Protein AF-A2QQ78-F1 (afdb_monomer_lite)

InterPro domains:
  IPR051383 Cytochrome c oxidase assembly protein COX19 [PTHR21107] (1-69)

Sequence (90 aa):
MGFGAPGGGAVPVKPTPPERGSFPLDHDGECKHLITDYLKCLKSRRGVNDDECRKLAKSYLSCRMDQYVLGLYMLLKESWLILCDLPLAI

Secondary structure (DSSP, 8-state):
--------------PPTTTT------SS-TTHHHHHHHHHHHHHTTT---HHHHHHHHHHHHHHHHHHHHHHHHHHHHHHHHHHHS----

Organism: Aspergillus niger (strain ATCC MYA-4892 / CBS 513.88 / FGSC A1513) (NCBI:txid425011)

Foldseek 3Di:
DDPDDDDDDPPPDPDDPPPVHCLPPPPVCPLVVLVVVLVVVCVVVVNDCPPVSVVSVVSSVVVSVVVVVVVVVVVVVVVVVVVVPPPPPD

pLDDT: mean 72.48, std 16.72, range [38.31, 95.94]

Structure (mmCIF, N/CA/C/O backbone):
data_AF-A2QQ78-F1
#
_entry.id   AF-A2QQ78-F1
#
loop_
_atom_site.group_PDB
_atom_site.id
_atom_site.type_symbol
_atom_site.label_atom_id
_atom_site.label_alt_id
_atom_site.label_comp_id
_atom_site.label_asym_id
_atom_site.label_entity_id
_atom_site.label_seq_id
_atom_site.pdbx_PDB_ins_code
_atom_site.Cartn_x
_atom_site.Cartn_y
_atom_site.Cartn_z
_atom_site.occupancy
_atom_site.B_iso_or_equiv
_atom_site.auth_seq_id
_atom_site.auth_comp_id
_atom_site.auth_asym_id
_atom_site.auth_atom_id
_atom_site.pdbx_PDB_model_num
ATOM 1 N N . MET A 1 1 ? 18.448 -30.827 11.726 1.00 38.31 1 MET A N 1
ATOM 2 C CA . MET A 1 1 ? 18.365 -30.843 10.250 1.00 38.31 1 MET A CA 1
ATOM 3 C C . MET A 1 1 ? 18.595 -29.427 9.750 1.00 38.31 1 MET A C 1
ATOM 5 O O . MET A 1 1 ? 17.864 -28.536 10.159 1.00 38.31 1 MET A O 1
ATOM 9 N N . GLY A 1 2 ? 19.659 -29.206 8.975 1.00 48.78 2 GLY A N 1
ATOM 10 C CA . GLY A 1 2 ? 20.007 -27.898 8.417 1.00 48.78 2 GLY A CA 1
ATOM 11 C C . GLY A 1 2 ? 19.191 -27.615 7.160 1.00 48.78 2 GLY A C 1
ATOM 12 O O . GLY A 1 2 ? 19.211 -28.404 6.219 1.00 48.78 2 GLY A O 1
ATOM 13 N N . PHE A 1 3 ? 18.454 -26.507 7.160 1.00 52.00 3 PHE A N 1
ATOM 14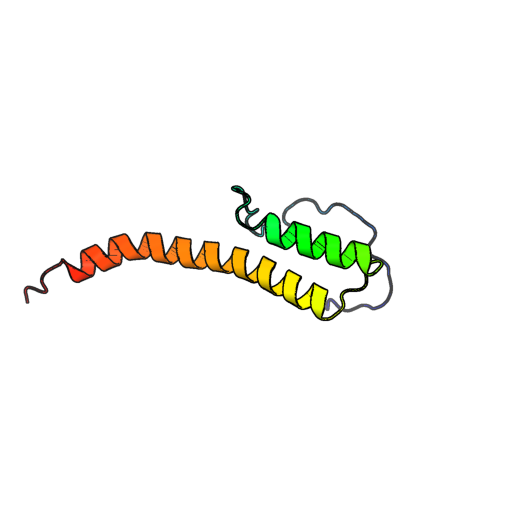 C CA . PHE A 1 3 ? 17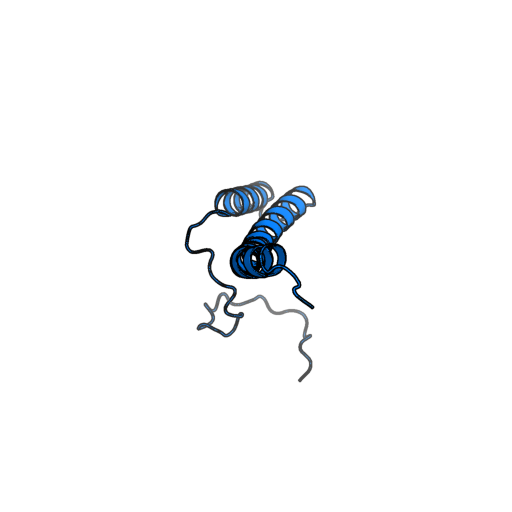.644 -26.075 6.026 1.00 52.00 3 PHE A CA 1
ATOM 15 C C . PHE A 1 3 ? 18.485 -25.180 5.122 1.00 52.00 3 PHE A C 1
ATOM 17 O O . PHE A 1 3 ? 18.578 -23.972 5.312 1.00 52.00 3 PHE A O 1
ATOM 24 N N . GLY A 1 4 ? 19.134 -25.816 4.155 1.00 56.25 4 GLY A N 1
ATOM 25 C CA . GLY A 1 4 ? 19.916 -25.154 3.124 1.00 56.25 4 GLY A CA 1
ATOM 26 C C . GLY A 1 4 ? 20.458 -26.187 2.152 1.00 56.25 4 GLY A C 1
ATOM 27 O O . GLY A 1 4 ? 21.609 -26.590 2.269 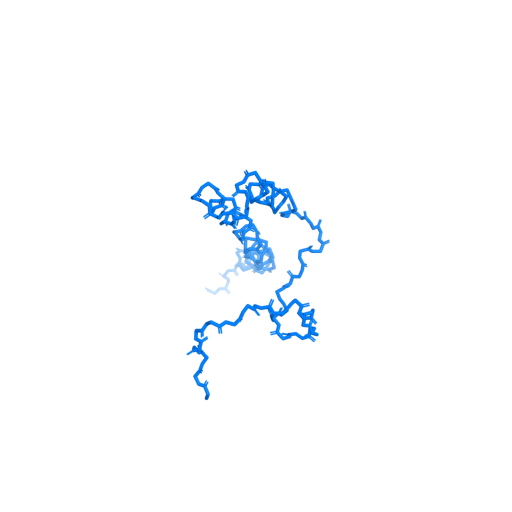1.00 56.25 4 GLY A O 1
ATOM 28 N N . ALA A 1 5 ? 19.622 -26.637 1.216 1.00 54.19 5 ALA A N 1
ATOM 29 C CA . ALA A 1 5 ? 20.066 -27.382 0.042 1.00 54.19 5 ALA A CA 1
ATOM 30 C C . ALA A 1 5 ? 19.660 -26.601 -1.225 1.00 54.19 5 ALA A C 1
ATOM 32 O O . ALA A 1 5 ? 18.504 -26.177 -1.325 1.00 54.19 5 ALA A O 1
ATOM 33 N N . PRO A 1 6 ? 20.599 -26.354 -2.156 1.00 57.19 6 PRO A N 1
ATOM 34 C CA . PRO A 1 6 ? 20.396 -25.522 -3.334 1.00 57.19 6 PRO A CA 1
ATOM 35 C C . PR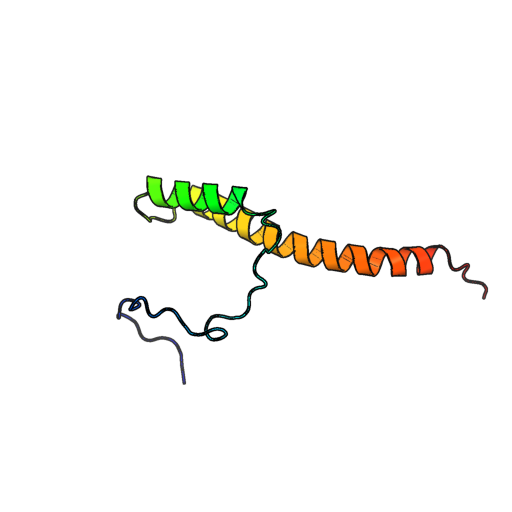O A 1 6 ? 19.773 -26.331 -4.481 1.00 57.19 6 PRO A C 1
ATOM 37 O O . PRO A 1 6 ? 20.130 -27.483 -4.696 1.00 57.19 6 PRO A O 1
ATOM 40 N N . GLY A 1 7 ? 18.892 -25.700 -5.262 1.00 57.38 7 GLY A N 1
ATOM 41 C CA . GLY A 1 7 ? 18.448 -26.227 -6.557 1.00 57.38 7 GLY A CA 1
ATOM 42 C C . GLY A 1 7 ? 17.315 -27.253 -6.485 1.00 57.38 7 GLY A C 1
ATOM 43 O O . GLY A 1 7 ? 17.535 -28.456 -6.452 1.00 57.38 7 GLY A O 1
ATOM 44 N N . GLY A 1 8 ? 16.079 -26.769 -6.552 1.00 53.50 8 GLY A N 1
ATOM 45 C CA . GLY A 1 8 ? 14.899 -27.613 -6.719 1.00 53.50 8 GLY A CA 1
ATOM 46 C C . GLY A 1 8 ? 13.655 -26.754 -6.616 1.00 53.50 8 GLY A C 1
ATOM 47 O O . GLY A 1 8 ? 13.216 -26.447 -5.514 1.00 53.50 8 GLY A O 1
ATOM 48 N N . GLY A 1 9 ? 13.164 -26.280 -7.763 1.00 54.97 9 GLY A N 1
ATOM 49 C CA . GLY A 1 9 ? 12.040 -25.351 -7.858 1.00 54.97 9 GLY A CA 1
ATOM 50 C C . GLY A 1 9 ? 10.890 -25.740 -6.934 1.00 54.97 9 GLY A C 1
ATOM 51 O O . GLY A 1 9 ? 10.498 -26.905 -6.879 1.00 54.97 9 GLY A O 1
ATOM 52 N N . ALA A 1 10 ? 10.367 -24.755 -6.203 1.00 57.78 10 ALA A N 1
ATOM 53 C CA . ALA A 1 10 ? 9.201 -24.934 -5.359 1.00 57.78 10 ALA A CA 1
ATOM 54 C C . ALA A 1 10 ? 8.045 -25.454 -6.222 1.00 57.78 10 ALA A C 1
ATOM 56 O O . ALA A 1 10 ? 7.413 -24.696 -6.959 1.00 57.78 10 ALA A O 1
ATOM 57 N N . VAL A 1 11 ? 7.776 -26.757 -6.140 1.00 59.16 11 VAL A N 1
ATOM 58 C CA . VAL A 1 11 ? 6.495 -27.313 -6.566 1.00 59.16 11 VAL A CA 1
ATOM 59 C C . VAL A 1 11 ? 5.420 -26.479 -5.865 1.00 59.16 11 VAL A C 1
ATOM 61 O O . VAL A 1 11 ? 5.519 -26.297 -4.647 1.00 59.16 11 VAL A O 1
ATOM 64 N N . PRO A 1 12 ? 4.430 -25.919 -6.585 1.00 56.81 12 PRO A N 1
ATOM 65 C CA . PRO A 1 12 ? 3.364 -25.121 -5.991 1.00 56.81 12 PRO A CA 1
ATOM 66 C C . PRO A 1 12 ? 2.392 -26.039 -5.239 1.00 56.81 12 PRO A C 1
ATOM 68 O O . PRO A 1 12 ? 1.221 -26.170 -5.580 1.00 56.81 12 PRO A O 1
ATOM 71 N N . VAL A 1 13 ? 2.888 -26.697 -4.197 1.00 63.75 13 VAL A N 1
ATOM 72 C CA . VAL A 1 13 ? 2.074 -27.335 -3.177 1.00 63.75 13 VAL A CA 1
ATOM 73 C C . VAL A 1 13 ? 1.463 -26.191 -2.387 1.00 63.75 13 VAL A C 1
ATOM 75 O O . VAL A 1 13 ? 2.180 -25.355 -1.829 1.00 63.75 13 VAL A O 1
ATOM 78 N N . LYS A 1 14 ? 0.132 -26.103 -2.385 1.00 59.53 14 LYS A N 1
ATOM 79 C CA . LYS A 1 14 ? -0.577 -25.252 -1.429 1.00 59.53 14 LYS A CA 1
ATOM 80 C C . LYS A 1 14 ? -0.310 -25.871 -0.055 1.00 59.53 14 LYS A C 1
ATOM 82 O O . LYS A 1 14 ? -0.829 -26.958 0.188 1.00 59.53 14 LYS A O 1
ATOM 87 N N . PRO A 1 15 ? 0.526 -25.263 0.804 1.00 60.16 15 PRO A N 1
ATOM 88 C CA . PRO A 1 15 ? 0.749 -25.818 2.127 1.00 60.16 15 PRO A CA 1
ATOM 89 C C . PRO A 1 15 ? -0.582 -25.821 2.873 1.00 60.16 15 PRO A C 1
ATOM 91 O O . PRO A 1 15 ? -1.346 -24.853 2.795 1.00 60.16 15 PRO A O 1
ATOM 94 N N . THR A 1 16 ? -0.859 -26.895 3.600 1.00 58.88 16 THR A N 1
ATOM 95 C CA . THR A 1 16 ? -1.906 -26.878 4.616 1.00 58.88 16 THR A CA 1
ATOM 96 C C . THR A 1 16 ? -1.504 -25.857 5.688 1.00 58.88 16 THR A C 1
ATOM 98 O O . THR A 1 16 ? -0.365 -25.892 6.163 1.00 58.88 16 THR A O 1
ATOM 101 N N . PRO A 1 17 ? -2.371 -24.901 6.067 1.00 58.94 17 PRO A N 1
ATOM 102 C CA . PRO A 1 17 ? -2.108 -24.069 7.240 1.00 58.94 17 PRO A CA 1
ATOM 103 C C . PRO A 1 17 ? -1.809 -24.972 8.457 1.00 58.94 17 PRO A C 1
ATOM 105 O O . PRO A 1 17 ? -2.498 -25.984 8.594 1.00 58.94 17 PRO A O 1
ATOM 108 N N . PRO A 1 18 ? -0.821 -24.672 9.330 1.00 59.03 18 PRO A N 1
ATOM 109 C CA . PRO A 1 18 ? -0.022 -23.451 9.467 1.00 59.03 18 PRO A CA 1
ATOM 110 C C . PRO A 1 18 ? 1.432 -23.597 8.970 1.00 59.03 18 PRO A C 1
ATOM 112 O O . PRO A 1 18 ? 2.314 -22.896 9.462 1.00 59.03 18 PRO A O 1
ATOM 115 N N . GLU A 1 19 ? 1.724 -24.473 8.004 1.00 59.22 19 GLU A N 1
ATOM 116 C CA . GLU A 1 19 ? 3.115 -24.791 7.617 1.00 59.22 19 GLU A CA 1
ATOM 117 C C . GLU A 1 19 ? 3.925 -23.600 7.057 1.00 59.22 19 GLU A C 1
ATOM 119 O O . GLU A 1 19 ? 5.143 -23.676 6.927 1.00 59.22 19 GLU A O 1
ATOM 124 N N . ARG A 1 20 ? 3.272 -22.466 6.757 1.00 59.34 20 ARG A N 1
ATOM 125 C CA . ARG A 1 20 ? 3.912 -21.206 6.331 1.00 59.34 20 ARG A CA 1
ATOM 126 C C . ARG A 1 20 ? 3.769 -20.062 7.356 1.00 59.34 20 ARG A C 1
ATOM 128 O O . ARG A 1 20 ? 4.044 -18.911 7.030 1.00 59.34 20 ARG A O 1
ATOM 135 N N . GLY A 1 21 ? 3.352 -20.381 8.583 1.00 55.81 21 GLY A N 1
ATOM 136 C CA . GLY A 1 21 ? 3.035 -19.420 9.639 1.00 55.81 21 GLY A CA 1
ATOM 137 C C . GLY A 1 21 ? 1.645 -18.802 9.466 1.00 55.81 21 GLY A C 1
ATOM 138 O O . GLY A 1 21 ? 1.218 -18.471 8.361 1.00 55.81 21 GLY A O 1
ATOM 139 N N . SER A 1 22 ? 0.919 -18.635 10.569 1.00 60.25 22 SER A N 1
ATOM 140 C CA . SER A 1 22 ? -0.395 -17.987 10.611 1.00 60.25 22 SER A CA 1
ATOM 141 C C . SER A 1 22 ? -0.249 -16.467 10.643 1.00 60.25 22 SER A C 1
ATOM 143 O O . SER A 1 22 ? -0.730 -15.832 11.582 1.00 60.25 22 SER A O 1
ATOM 145 N N . PHE A 1 23 ? 0.456 -15.871 9.670 1.00 55.03 23 PHE A N 1
ATOM 146 C CA . PHE A 1 23 ? 0.496 -14.410 9.583 1.00 55.03 23 PHE A CA 1
ATOM 147 C C . PHE A 1 23 ? -0.967 -13.938 9.570 1.00 55.03 23 PHE A C 1
ATOM 149 O O . PHE A 1 23 ? -1.682 -14.336 8.644 1.00 55.03 23 PHE A O 1
ATOM 156 N N . PRO A 1 24 ? -1.419 -13.147 10.566 1.00 64.50 24 PRO A N 1
ATOM 157 C CA . PRO A 1 24 ? -2.811 -12.729 10.668 1.00 64.50 24 PRO A CA 1
ATOM 158 C C . PRO A 1 24 ? -3.234 -12.119 9.333 1.00 64.50 24 PRO A C 1
ATOM 160 O O . PRO A 1 24 ? -2.637 -11.152 8.842 1.00 64.50 24 PRO A O 1
ATOM 163 N N . LEU A 1 25 ? -4.169 -12.791 8.656 1.00 60.78 25 LEU A N 1
ATOM 164 C CA . LEU A 1 25 ? -4.681 -12.290 7.392 1.00 60.78 25 LEU A CA 1
ATOM 165 C C . LEU A 1 25 ? -5.347 -10.954 7.696 1.00 60.78 25 LEU A C 1
ATOM 167 O O . LEU A 1 25 ? -6.187 -10.868 8.585 1.00 60.78 25 LEU A O 1
ATOM 171 N N . ASP A 1 26 ? -4.896 -9.928 6.983 1.00 63.59 26 ASP A N 1
ATOM 172 C CA . ASP A 1 26 ? -5.470 -8.590 7.006 1.00 63.59 26 ASP A CA 1
ATOM 173 C C . ASP A 1 26 ? -6.936 -8.734 6.568 1.00 63.59 26 ASP A C 1
ATOM 175 O O . ASP A 1 26 ? -7.211 -8.950 5.386 1.00 63.59 26 ASP A O 1
ATOM 179 N N . HIS A 1 27 ? -7.848 -8.808 7.540 1.00 65.44 27 HIS A N 1
ATOM 180 C CA . HIS A 1 27 ? -9.224 -9.256 7.310 1.00 65.44 27 HIS A CA 1
ATOM 181 C C . HIS A 1 27 ? -10.083 -8.116 6.755 1.00 65.44 27 HIS A C 1
ATOM 183 O O . HIS A 1 27 ? -10.919 -8.342 5.880 1.00 65.44 27 HIS A O 1
ATOM 189 N N . ASP A 1 28 ? -9.807 -6.894 7.213 1.00 68.19 28 ASP A N 1
ATOM 190 C CA . ASP A 1 28 ? -10.470 -5.658 6.793 1.00 68.19 28 ASP A CA 1
ATOM 191 C C . ASP A 1 28 ? -9.874 -5.072 5.500 1.00 68.19 28 ASP A C 1
ATOM 193 O O . ASP A 1 28 ? -10.504 -4.264 4.820 1.00 68.19 28 ASP A O 1
ATOM 197 N N . GLY A 1 29 ? -8.695 -5.542 5.080 1.00 82.31 29 GLY A N 1
ATOM 198 C CA . GLY A 1 29 ? -8.108 -5.197 3.787 1.00 82.31 29 GLY A CA 1
ATOM 199 C C . GLY A 1 29 ? -7.565 -3.769 3.702 1.00 82.31 29 GLY A C 1
ATOM 200 O O . GLY A 1 29 ? -7.401 -3.252 2.594 1.00 82.31 29 GLY A O 1
ATOM 201 N N . GLU A 1 30 ? -7.231 -3.150 4.830 1.00 82.31 30 GLU A N 1
ATOM 202 C CA . GLU A 1 30 ? -6.696 -1.785 4.922 1.00 82.31 30 GLU A CA 1
ATOM 203 C C . GLU A 1 30 ? -5.420 -1.628 4.070 1.00 82.31 30 GLU A C 1
ATOM 205 O O . GLU A 1 30 ? -5.241 -0.663 3.320 1.00 82.31 30 GLU A O 1
ATOM 210 N N . CYS A 1 31 ? -4.560 -2.652 4.071 1.00 88.75 31 CYS A N 1
ATOM 211 C CA . CYS A 1 31 ? -3.306 -2.659 3.315 1.00 88.75 31 CYS A CA 1
ATOM 212 C C . CYS A 1 31 ? -3.448 -3.183 1.865 1.00 88.75 31 CYS A C 1
ATOM 214 O O . CYS A 1 31 ? -2.443 -3.377 1.169 1.00 88.75 31 CYS A O 1
ATOM 216 N N . LYS A 1 32 ? -4.678 -3.418 1.369 1.00 89.19 32 LYS A N 1
ATOM 217 C CA . LYS A 1 32 ? -4.944 -4.033 0.048 1.00 89.19 32 LYS A CA 1
ATOM 218 C C . LYS A 1 32 ? -4.445 -3.193 -1.133 1.00 89.19 32 LYS A C 1
ATOM 220 O O . LYS A 1 32 ? -4.053 -3.737 -2.170 1.00 89.19 32 LYS A O 1
ATOM 225 N N . HIS A 1 33 ? -4.443 -1.872 -0.994 1.00 90.50 33 HIS A N 1
ATOM 226 C CA . HIS A 1 33 ? -3.975 -0.966 -2.041 1.00 90.50 33 HIS A CA 1
ATOM 227 C C . HIS A 1 33 ? -2.467 -1.152 -2.313 1.00 90.50 33 HIS A C 1
ATOM 229 O O . HIS A 1 33 ? -2.069 -1.344 -3.461 1.00 90.50 33 HIS A O 1
ATOM 235 N N . LEU A 1 34 ? -1.652 -1.268 -1.259 1.00 92.00 34 LEU A N 1
ATOM 236 C CA . LEU A 1 34 ? -0.195 -1.442 -1.356 1.00 92.00 34 LEU A CA 1
ATOM 237 C C . LEU A 1 34 ? 0.202 -2.782 -1.986 1.00 92.00 34 LEU A C 1
ATOM 239 O O . LEU A 1 34 ? 1.075 -2.828 -2.853 1.00 92.00 34 LEU A O 1
ATOM 243 N N . ILE A 1 35 ? -0.456 -3.881 -1.592 1.00 91.38 35 ILE A N 1
ATOM 244 C CA . ILE A 1 35 ? -0.199 -5.202 -2.193 1.00 91.38 35 ILE A CA 1
ATOM 245 C C . ILE A 1 35 ? -0.609 -5.234 -3.663 1.00 91.38 35 ILE A C 1
ATOM 247 O O . ILE A 1 35 ? 0.080 -5.840 -4.481 1.00 91.38 35 ILE A O 1
ATOM 251 N N . THR A 1 36 ? -1.689 -4.539 -4.026 1.00 93.12 36 THR A N 1
ATOM 252 C CA . THR A 1 36 ? -2.119 -4.435 -5.423 1.00 93.12 36 THR A CA 1
ATOM 253 C C . THR A 1 36 ? -1.066 -3.709 -6.258 1.00 93.12 36 THR A C 1
ATOM 255 O O . THR A 1 36 ? -0.727 -4.170 -7.347 1.00 93.12 36 THR A O 1
ATOM 258 N N . ASP A 1 37 ? -0.491 -2.625 -5.743 1.00 94.62 37 ASP A N 1
ATOM 259 C CA . ASP A 1 37 ? 0.539 -1.868 -6.455 1.00 94.62 37 ASP A CA 1
ATOM 260 C C . ASP A 1 37 ? 1.874 -2.615 -6.534 1.00 94.62 37 ASP A C 1
ATOM 262 O O . ASP A 1 37 ? 2.505 -2.635 -7.593 1.00 94.62 37 ASP A O 1
ATOM 266 N N . TYR A 1 38 ? 2.253 -3.344 -5.483 1.00 94.56 38 TYR A N 1
ATOM 267 C CA . TYR A 1 38 ? 3.390 -4.262 -5.535 1.00 94.56 38 TYR A CA 1
ATOM 268 C C . TYR A 1 38 ? 3.204 -5.358 -6.599 1.00 94.56 38 TYR A C 1
ATOM 270 O O . TYR A 1 38 ? 4.097 -5.595 -7.413 1.00 94.56 38 TYR A O 1
ATOM 278 N N . LEU A 1 39 ? 2.031 -5.999 -6.655 1.00 93.12 39 LEU A N 1
ATOM 279 C CA . LEU A 1 39 ? 1.746 -7.040 -7.648 1.00 93.12 39 LEU A CA 1
ATOM 280 C C . LEU A 1 39 ? 1.708 -6.482 -9.077 1.00 93.12 39 LEU A C 1
ATOM 282 O O . LEU A 1 39 ? 2.189 -7.138 -10.004 1.00 93.12 39 LEU A O 1
ATOM 286 N N . LYS A 1 40 ? 1.191 -5.262 -9.271 1.00 95.38 40 LYS A N 1
ATOM 287 C CA . LYS A 1 40 ? 1.284 -4.552 -10.557 1.00 95.38 40 LYS A CA 1
ATOM 288 C C . LYS A 1 40 ? 2.743 -4.286 -10.940 1.00 95.38 40 LYS A C 1
ATOM 290 O O . LYS A 1 40 ? 3.095 -4.497 -12.098 1.00 95.38 40 LYS A O 1
ATOM 295 N N . CYS A 1 41 ? 3.582 -3.879 -9.984 1.00 95.94 41 CYS A N 1
ATOM 296 C CA . CYS A 1 41 ? 5.014 -3.657 -10.196 1.00 95.94 41 CYS A CA 1
ATOM 297 C C . CYS A 1 41 ? 5.726 -4.945 -10.626 1.00 95.94 41 CYS A C 1
ATOM 299 O O . CYS A 1 41 ? 6.421 -4.966 -11.638 1.00 95.94 41 CYS A O 1
ATOM 301 N N . LEU A 1 42 ? 5.475 -6.062 -9.939 1.00 94.12 42 LEU A N 1
ATOM 302 C CA . LEU A 1 42 ? 6.023 -7.354 -10.351 1.00 94.12 42 LEU A CA 1
ATOM 303 C C . LEU A 1 42 ? 5.549 -7.749 -11.752 1.00 94.12 42 LEU A C 1
ATOM 305 O O . LEU A 1 42 ? 6.341 -8.216 -12.568 1.00 94.12 42 LEU A O 1
ATOM 309 N N . LYS A 1 43 ? 4.265 -7.540 -12.061 1.00 94.00 43 LYS A N 1
ATOM 310 C CA . LYS A 1 43 ? 3.711 -7.873 -13.378 1.00 94.00 43 LYS A CA 1
ATOM 311 C C . LYS A 1 43 ? 4.353 -7.045 -14.494 1.00 94.00 43 LYS A C 1
ATOM 313 O O . LYS A 1 43 ? 4.641 -7.597 -15.554 1.00 94.00 43 LYS A O 1
ATOM 318 N N . SER A 1 44 ? 4.615 -5.757 -14.266 1.00 93.69 44 SER A N 1
ATOM 319 C CA . SER A 1 44 ? 5.268 -4.892 -15.258 1.00 93.69 44 SER A CA 1
ATOM 320 C C . SER A 1 44 ? 6.751 -5.227 -15.448 1.00 93.69 44 SER A C 1
ATOM 322 O O . SER A 1 44 ? 7.266 -5.113 -16.560 1.00 93.69 44 SER A O 1
ATOM 324 N N . ARG A 1 45 ? 7.422 -5.724 -14.403 1.00 90.62 45 ARG A N 1
ATOM 325 C CA . ARG A 1 45 ? 8.836 -6.137 -14.418 1.00 90.62 45 ARG A CA 1
ATOM 326 C C . ARG A 1 45 ? 9.051 -7.624 -14.723 1.00 90.62 45 ARG A C 1
ATOM 328 O O . ARG A 1 45 ? 10.121 -8.159 -14.463 1.00 90.62 45 ARG A O 1
ATOM 335 N N . ARG A 1 46 ? 8.053 -8.314 -15.292 1.00 91.31 46 ARG A N 1
ATOM 336 C CA . ARG A 1 46 ? 8.126 -9.752 -15.646 1.00 91.31 46 ARG A CA 1
ATOM 337 C C . ARG A 1 46 ? 8.505 -10.655 -14.459 1.00 91.31 46 ARG A C 1
ATOM 339 O O . ARG A 1 46 ? 9.183 -11.662 -14.629 1.00 91.31 46 ARG A O 1
ATOM 346 N N . GLY A 1 47 ? 8.066 -10.289 -13.258 1.00 86.69 47 GLY A N 1
ATOM 347 C CA . GLY A 1 47 ? 8.351 -11.006 -12.015 1.00 86.69 47 GLY A CA 1
ATOM 348 C C . GLY A 1 47 ? 9.697 -10.665 -11.374 1.00 86.69 47 GLY A C 1
ATOM 349 O O . GLY A 1 47 ? 10.012 -11.232 -10.330 1.00 86.69 47 GLY A O 1
ATOM 350 N N . VAL A 1 48 ? 10.478 -9.744 -11.950 1.00 89.56 48 VAL A N 1
ATOM 351 C CA . VAL A 1 48 ? 11.706 -9.238 -11.325 1.00 89.56 48 VAL A CA 1
ATOM 352 C C . VAL A 1 48 ? 11.339 -8.260 -10.211 1.00 89.56 48 VAL A C 1
ATOM 354 O O . VAL A 1 48 ? 10.521 -7.359 -10.389 1.00 89.56 48 VAL A O 1
ATOM 357 N N . ASN A 1 49 ? 11.933 -8.458 -9.035 1.00 89.56 49 ASN A N 1
ATOM 358 C CA . ASN A 1 49 ? 11.724 -7.595 -7.878 1.00 89.56 49 ASN A CA 1
ATOM 359 C C . ASN A 1 49 ? 12.813 -6.513 -7.808 1.00 89.56 49 ASN A C 1
ATOM 361 O O . ASN A 1 49 ? 13.708 -6.577 -6.963 1.00 89.56 49 ASN A O 1
ATOM 365 N N . ASP A 1 50 ? 12.745 -5.551 -8.729 1.00 91.62 50 ASP A N 1
ATOM 366 C CA . ASP A 1 50 ? 13.624 -4.375 -8.767 1.00 91.62 50 ASP A CA 1
ATOM 367 C C . ASP A 1 50 ? 13.422 -3.464 -7.538 1.00 91.62 50 ASP A C 1
ATOM 369 O O . ASP A 1 50 ? 12.414 -3.566 -6.834 1.00 91.62 50 ASP A O 1
ATOM 373 N N . ASP A 1 51 ? 14.341 -2.525 -7.283 1.00 94.31 51 ASP A N 1
ATOM 374 C CA . ASP A 1 51 ? 14.298 -1.653 -6.093 1.00 94.31 51 ASP A CA 1
ATOM 375 C C . ASP A 1 51 ? 12.979 -0.888 -5.913 1.00 94.31 51 ASP A C 1
ATOM 377 O O . ASP A 1 51 ? 12.516 -0.709 -4.787 1.00 94.31 51 ASP A O 1
ATOM 381 N N . GLU A 1 52 ? 12.322 -0.502 -7.005 1.00 92.19 52 GLU A N 1
ATOM 382 C CA . GLU A 1 52 ? 10.996 0.123 -6.965 1.00 92.19 52 GLU A CA 1
ATOM 383 C C . GLU A 1 52 ? 9.925 -0.830 -6.408 1.00 92.19 52 GLU A C 1
ATOM 385 O O . GLU A 1 52 ? 9.151 -0.460 -5.523 1.00 92.19 52 GLU A O 1
ATOM 390 N N . CYS A 1 53 ? 9.920 -2.093 -6.845 1.00 94.69 53 CYS A N 1
ATOM 391 C CA . CYS A 1 53 ? 8.998 -3.096 -6.315 1.00 94.69 53 CYS A CA 1
ATOM 392 C C . CYS A 1 53 ? 9.352 -3.470 -4.865 1.00 94.69 53 CYS A C 1
ATOM 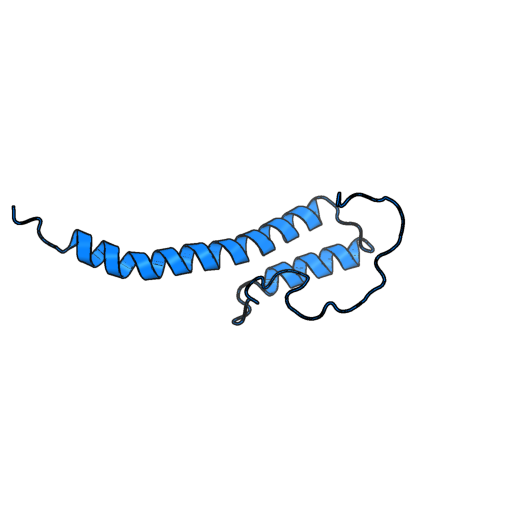394 O O . CYS A 1 53 ? 8.452 -3.705 -4.058 1.00 94.69 53 CYS A O 1
ATOM 396 N N . ARG A 1 54 ? 10.639 -3.435 -4.488 1.00 94.81 54 ARG A N 1
ATOM 397 C CA . ARG A 1 54 ? 11.086 -3.655 -3.100 1.00 94.81 54 ARG A CA 1
ATOM 398 C C . ARG A 1 54 ? 10.602 -2.556 -2.155 1.00 94.81 54 ARG A C 1
ATOM 400 O O . ARG A 1 54 ? 10.226 -2.865 -1.024 1.00 94.81 54 ARG A O 1
ATOM 407 N N . LYS A 1 55 ? 10.555 -1.296 -2.604 1.00 95.31 55 LYS A N 1
ATOM 408 C CA . LYS A 1 55 ? 9.960 -0.189 -1.831 1.00 95.31 55 LYS A CA 1
ATOM 409 C C . LYS A 1 55 ? 8.468 -0.424 -1.593 1.00 95.31 55 LYS A C 1
ATOM 411 O O . LYS A 1 55 ? 8.026 -0.331 -0.453 1.00 95.31 55 LYS A O 1
ATOM 416 N N . LEU A 1 56 ? 7.720 -0.818 -2.627 1.00 94.94 56 LEU A N 1
ATOM 417 C CA . LEU A 1 56 ? 6.290 -1.141 -2.507 1.00 94.94 56 LEU A CA 1
ATOM 418 C C . LEU A 1 56 ? 6.044 -2.338 -1.575 1.00 94.94 56 LEU A C 1
ATOM 420 O O . LEU A 1 56 ? 5.150 -2.292 -0.731 1.00 94.94 56 LEU A O 1
ATOM 424 N N . ALA A 1 57 ? 6.878 -3.378 -1.666 1.00 93.06 57 ALA A N 1
ATOM 425 C CA . ALA A 1 57 ? 6.830 -4.519 -0.755 1.00 93.06 57 ALA A CA 1
ATOM 426 C C . ALA A 1 57 ? 7.087 -4.102 0.700 1.00 93.06 57 ALA A C 1
ATOM 428 O O . ALA A 1 57 ? 6.376 -4.547 1.601 1.00 93.06 57 ALA A O 1
ATOM 429 N N . LYS A 1 58 ? 8.071 -3.222 0.934 1.00 93.50 58 LYS A N 1
ATOM 430 C CA . LYS A 1 58 ? 8.365 -2.678 2.265 1.00 93.50 58 LYS A CA 1
ATOM 431 C C . LYS A 1 58 ? 7.178 -1.892 2.816 1.00 93.50 58 LYS A C 1
ATOM 433 O O . LYS A 1 58 ? 6.810 -2.119 3.962 1.00 93.50 58 LYS A O 1
ATOM 438 N N . SER A 1 59 ? 6.563 -1.020 2.017 1.00 93.19 59 SER A N 1
ATOM 439 C CA . SER A 1 59 ? 5.381 -0.258 2.438 1.00 93.19 59 SER A CA 1
ATOM 440 C C . SER A 1 59 ? 4.214 -1.176 2.797 1.00 93.19 59 SER A C 1
ATOM 442 O O . SER A 1 59 ? 3.594 -0.994 3.841 1.00 93.19 59 SER A O 1
ATOM 444 N N . TYR A 1 60 ? 3.953 -2.204 1.983 1.00 91.62 60 TYR A N 1
ATOM 445 C CA . TYR A 1 60 ? 2.913 -3.190 2.276 1.00 91.62 60 TYR A CA 1
ATOM 446 C C . TYR A 1 60 ? 3.174 -3.944 3.588 1.00 91.62 60 TYR A C 1
ATOM 448 O O . TYR A 1 60 ? 2.268 -4.078 4.407 1.00 91.62 60 TYR A O 1
ATOM 456 N N . LEU A 1 61 ? 4.406 -4.410 3.817 1.00 90.00 61 LEU A N 1
ATOM 457 C CA . LEU A 1 61 ? 4.753 -5.084 5.070 1.00 90.00 61 LEU A CA 1
ATOM 458 C C . LEU A 1 61 ? 4.692 -4.136 6.271 1.00 90.00 61 LEU A C 1
ATOM 460 O O . LEU A 1 61 ? 4.211 -4.558 7.316 1.00 90.00 61 LEU A O 1
ATOM 464 N N . SER A 1 62 ? 5.133 -2.882 6.123 1.00 89.38 62 SER A N 1
ATOM 465 C CA . SER A 1 62 ? 5.045 -1.874 7.188 1.00 89.38 62 SER A CA 1
ATOM 466 C C . SER A 1 62 ? 3.600 -1.668 7.610 1.00 89.38 62 SER A C 1
ATOM 468 O O . SER A 1 62 ? 3.302 -1.838 8.780 1.00 89.38 62 SER A O 1
ATOM 470 N N . CYS A 1 63 ? 2.690 -1.460 6.653 1.00 88.88 63 CYS A N 1
ATOM 471 C CA . CYS A 1 63 ? 1.263 -1.292 6.926 1.00 88.88 63 CYS A CA 1
ATOM 472 C C . CYS A 1 63 ? 0.696 -2.433 7.793 1.00 88.88 63 CYS A C 1
ATOM 474 O O . CYS A 1 63 ? -0.010 -2.184 8.766 1.00 88.88 63 CYS A O 1
ATOM 476 N N . ARG A 1 64 ? 1.082 -3.688 7.517 1.00 86.38 64 ARG A N 1
ATOM 477 C CA . ARG A 1 64 ? 0.639 -4.848 8.314 1.00 86.38 64 ARG A CA 1
ATOM 478 C C . ARG A 1 64 ? 1.230 -4.886 9.725 1.00 86.38 64 ARG A C 1
ATOM 480 O O . ARG A 1 64 ? 0.593 -5.414 10.630 1.00 86.38 64 ARG A O 1
ATOM 487 N N . MET A 1 65 ? 2.440 -4.361 9.914 1.00 83.00 65 MET A N 1
ATOM 488 C CA . MET A 1 65 ? 3.075 -4.249 11.232 1.00 83.00 65 MET A CA 1
ATOM 489 C C . MET A 1 65 ? 2.508 -3.070 12.025 1.00 83.00 65 MET A C 1
ATOM 491 O O . MET A 1 65 ? 2.264 -3.197 13.222 1.00 83.00 65 MET A O 1
ATOM 495 N N . ASP A 1 66 ? 2.241 -1.949 11.357 1.00 80.25 66 ASP A N 1
ATOM 496 C CA . ASP A 1 66 ? 1.675 -0.746 11.959 1.00 80.25 66 ASP A CA 1
ATOM 497 C C . ASP A 1 66 ? 0.262 -1.015 12.484 1.00 80.25 66 ASP A C 1
ATOM 499 O O . ASP A 1 66 ? -0.053 -0.594 13.587 1.00 80.25 66 ASP A O 1
ATOM 503 N N . GLN A 1 67 ? -0.559 -1.803 11.784 1.00 72.06 67 GLN A N 1
ATOM 504 C CA . GLN A 1 67 ? -1.866 -2.240 12.297 1.00 72.06 67 GLN A CA 1
ATOM 505 C C . GLN A 1 67 ? -1.747 -3.051 13.600 1.00 72.06 67 GLN A C 1
ATOM 507 O O . GLN A 1 67 ? -2.536 -2.866 14.526 1.00 72.06 67 GLN A O 1
ATOM 512 N N . TYR A 1 68 ? -0.721 -3.897 13.726 1.00 70.12 68 TYR A N 1
ATOM 513 C CA . TYR A 1 68 ? -0.464 -4.637 14.964 1.00 70.12 68 TYR A CA 1
ATOM 514 C C . TYR A 1 68 ? -0.018 -3.711 16.106 1.00 70.12 68 TYR A C 1
ATOM 516 O O . TYR A 1 68 ? -0.507 -3.827 17.230 1.00 70.12 68 TYR A O 1
ATOM 524 N N . VAL A 1 69 ? 0.881 -2.764 15.822 1.00 68.75 69 VAL A N 1
ATOM 525 C CA . VAL A 1 69 ? 1.393 -1.810 16.817 1.00 68.75 69 VAL A CA 1
ATOM 526 C C . VAL A 1 69 ? 0.324 -0.794 17.227 1.00 68.75 69 VAL A C 1
ATOM 528 O O . VAL A 1 69 ? 0.179 -0.528 18.417 1.00 68.75 69 VAL A O 1
ATOM 531 N N . LEU A 1 70 ? -0.452 -0.258 16.281 1.00 64.44 70 LEU A N 1
ATOM 532 C CA . LEU A 1 70 ? -1.577 0.643 16.544 1.00 64.44 70 LEU A CA 1
ATOM 533 C C . LEU A 1 70 ? -2.681 -0.073 17.320 1.00 64.44 70 LEU A C 1
ATOM 535 O O . LEU A 1 70 ? -3.205 0.508 18.263 1.00 64.44 70 LEU A O 1
ATOM 539 N N . GLY A 1 71 ? -2.981 -1.333 16.993 1.00 64.12 71 GLY A N 1
ATOM 540 C CA . GLY A 1 71 ? -3.907 -2.159 17.768 1.00 64.12 71 GLY A CA 1
ATOM 541 C C . GLY A 1 71 ? -3.447 -2.336 19.217 1.00 64.12 71 GLY A C 1
ATOM 542 O O . GLY A 1 71 ? -4.221 -2.092 20.141 1.00 64.12 71 GLY A O 1
ATOM 543 N N . LEU A 1 72 ? -2.167 -2.667 19.439 1.00 66.56 72 LEU A N 1
ATOM 544 C CA . LEU A 1 72 ? -1.598 -2.732 20.790 1.00 66.56 72 LEU A CA 1
ATOM 545 C C . LEU A 1 72 ? -1.647 -1.377 21.501 1.00 66.56 72 LEU A C 1
ATOM 547 O O . LEU A 1 72 ? -1.999 -1.308 22.673 1.00 66.56 72 LEU A O 1
ATOM 551 N N . TYR A 1 73 ? -1.292 -0.300 20.802 1.00 65.44 73 TYR A N 1
ATOM 552 C CA . TYR A 1 73 ? -1.327 1.046 21.353 1.00 65.44 73 TYR A CA 1
ATOM 553 C C . TYR A 1 73 ? -2.747 1.458 21.732 1.00 65.44 73 TYR A C 1
ATOM 555 O O . TYR A 1 73 ? -2.905 2.042 22.791 1.00 65.44 73 TYR A O 1
ATOM 563 N N . MET A 1 74 ? -3.773 1.143 20.935 1.00 60.47 74 MET A N 1
ATOM 564 C CA . MET A 1 74 ? -5.164 1.458 21.271 1.00 60.47 74 MET A CA 1
ATOM 565 C C . MET A 1 74 ? -5.628 0.718 22.530 1.00 60.47 74 MET A C 1
ATOM 567 O O . MET A 1 74 ? -6.143 1.375 23.430 1.00 60.47 74 MET A O 1
ATOM 571 N N . LEU A 1 75 ? -5.326 -0.582 22.655 1.00 60.81 75 LEU A N 1
ATOM 572 C CA . LEU A 1 75 ? -5.602 -1.362 23.875 1.00 60.81 75 LEU A CA 1
ATOM 573 C C . LEU A 1 75 ? -4.850 -0.821 25.099 1.00 60.81 75 LEU A C 1
ATOM 575 O O . LEU A 1 75 ? -5.348 -0.824 26.223 1.00 60.81 75 LEU A O 1
ATOM 579 N N . LEU A 1 76 ? -3.619 -0.355 24.890 1.00 61.75 76 LEU A N 1
ATOM 580 C CA . LEU A 1 76 ? -2.837 0.262 25.951 1.00 61.75 76 LEU A CA 1
ATOM 581 C C . LEU A 1 76 ? -3.304 1.682 26.253 1.00 61.75 76 LEU A C 1
ATOM 583 O O . LEU A 1 76 ? -3.123 2.105 27.382 1.00 61.75 76 LEU A O 1
ATOM 587 N N . LYS A 1 77 ? -3.900 2.421 25.311 1.00 62.56 77 LYS A N 1
ATOM 588 C CA . LYS A 1 77 ? -4.275 3.831 25.486 1.00 62.56 77 LYS A CA 1
ATOM 589 C C . LYS A 1 77 ? -5.413 3.995 26.478 1.00 62.56 77 LYS A C 1
ATOM 591 O O . LYS A 1 77 ? -5.381 4.941 27.253 1.00 62.56 77 LYS A O 1
ATOM 596 N N . GLU A 1 78 ? -6.365 3.069 26.503 1.00 58.19 78 GLU A N 1
ATOM 597 C CA . GLU A 1 78 ? -7.403 3.035 27.538 1.00 58.19 78 GLU A CA 1
ATOM 598 C C . GLU A 1 78 ? -6.764 2.811 28.916 1.00 58.19 78 GLU A C 1
ATOM 600 O O . GLU A 1 78 ? -7.043 3.552 29.852 1.00 58.19 78 GLU A O 1
ATOM 605 N N . SER A 1 79 ? -5.806 1.886 29.015 1.00 63.12 79 SER A N 1
ATOM 606 C CA . SER A 1 79 ? -5.052 1.616 30.248 1.00 63.12 79 SER A CA 1
ATOM 607 C C . SER A 1 79 ? -4.114 2.769 30.660 1.00 63.12 79 SER A C 1
ATOM 609 O O . SER A 1 79 ? -3.977 3.077 31.840 1.00 63.12 79 SER A O 1
ATOM 611 N N . TRP A 1 80 ? -3.492 3.458 29.698 1.00 55.88 80 TRP A N 1
ATOM 612 C CA . TRP A 1 80 ? -2.579 4.586 29.917 1.00 55.88 80 TRP A CA 1
ATOM 613 C C . TRP A 1 80 ? -3.322 5.876 30.272 1.00 55.88 80 TRP A C 1
ATOM 615 O O . TRP A 1 80 ? -2.850 6.619 31.122 1.00 55.88 80 TRP A O 1
ATOM 625 N N . LEU A 1 81 ? -4.488 6.131 29.667 1.00 57.44 81 LEU A N 1
ATOM 626 C CA . LEU A 1 81 ? -5.384 7.215 30.084 1.00 57.44 81 LEU A CA 1
ATOM 627 C C . LEU A 1 81 ? -5.888 6.964 31.508 1.00 57.44 81 LEU A C 1
ATOM 629 O O . LEU A 1 81 ? -5.790 7.858 32.338 1.00 57.44 81 LEU A O 1
ATOM 633 N N . ILE A 1 82 ? -6.290 5.728 31.838 1.00 61.28 82 ILE A N 1
ATOM 634 C CA . ILE A 1 82 ? -6.642 5.353 33.218 1.00 61.28 82 ILE A CA 1
ATOM 635 C C . ILE A 1 82 ? -5.461 5.580 34.181 1.00 61.28 82 ILE A C 1
ATOM 637 O O . ILE A 1 82 ? -5.676 6.065 35.284 1.00 61.28 82 ILE A O 1
ATOM 641 N N . LEU A 1 83 ? -4.220 5.276 33.783 1.00 56.56 83 LEU A N 1
ATOM 642 C CA . LEU A 1 83 ? -3.017 5.523 34.596 1.00 56.56 83 LEU A CA 1
ATOM 643 C C . LEU A 1 83 ? -2.634 7.010 34.709 1.00 56.56 83 LEU A C 1
ATOM 645 O O . LEU A 1 83 ? -2.040 7.391 35.713 1.00 56.56 83 LEU A O 1
ATOM 649 N N . CYS A 1 84 ? -2.951 7.843 33.712 1.00 58.25 84 CYS A N 1
ATOM 650 C CA . CYS A 1 84 ? -2.695 9.288 33.742 1.00 58.25 84 CYS A CA 1
ATOM 651 C C . CYS A 1 84 ? -3.766 10.078 34.511 1.00 58.25 84 CYS A C 1
ATOM 653 O O . CYS A 1 84 ? -3.437 11.113 35.086 1.00 58.25 84 CYS A O 1
ATOM 655 N N . ASP A 1 85 ? -5.014 9.602 34.527 1.00 57.59 85 ASP A N 1
ATOM 656 C CA . ASP A 1 85 ? -6.123 10.193 35.288 1.00 57.59 85 ASP A CA 1
ATOM 657 C C . ASP A 1 85 ? -6.275 9.601 36.697 1.00 57.59 85 ASP A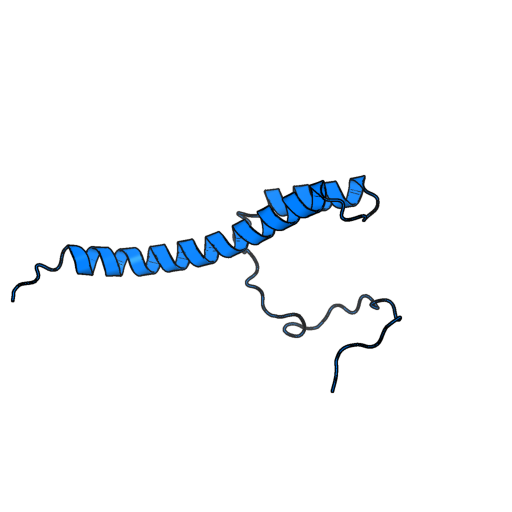 C 1
ATOM 659 O O . ASP A 1 85 ? -7.050 10.129 37.496 1.00 57.59 85 ASP A O 1
ATOM 663 N N . LEU A 1 86 ? -5.550 8.527 37.042 1.00 55.66 86 LEU A N 1
ATOM 664 C CA . LEU A 1 86 ? -5.444 8.082 38.428 1.00 55.66 86 LEU A CA 1
ATOM 665 C C . LEU A 1 86 ? -4.591 9.127 39.156 1.00 55.66 86 LEU A C 1
ATOM 667 O O . LEU A 1 86 ? -3.380 9.180 38.912 1.00 55.66 86 LEU A O 1
ATOM 671 N N . PRO A 1 87 ? -5.167 9.984 40.026 1.00 56.38 87 PRO A N 1
ATOM 672 C CA . PRO A 1 87 ? -4.332 10.840 40.836 1.00 56.38 87 PRO A CA 1
ATOM 673 C C . PRO A 1 87 ? -3.434 9.887 41.618 1.00 56.38 87 PRO A C 1
ATOM 675 O O . PRO A 1 87 ? -3.927 9.009 42.332 1.00 56.38 87 PRO A O 1
ATOM 678 N N . LEU A 1 88 ? -2.121 10.018 41.443 1.00 55.94 88 LEU A N 1
ATOM 679 C CA . LEU A 1 88 ? -1.157 9.516 42.408 1.00 55.94 88 LEU A CA 1
ATOM 680 C C . LEU A 1 88 ? -1.469 10.221 43.734 1.00 55.94 88 LEU A C 1
ATOM 682 O O . LEU A 1 88 ? -0.916 11.263 44.062 1.00 55.94 88 LEU A O 1
ATOM 686 N N . ALA A 1 89 ? -2.444 9.682 44.455 1.00 48.19 89 ALA A N 1
ATOM 687 C CA . ALA A 1 89 ? -2.673 9.926 45.856 1.00 48.19 89 ALA A CA 1
ATOM 688 C C . ALA A 1 89 ? -1.843 8.878 46.592 1.00 48.19 89 ALA A C 1
ATOM 690 O O . ALA A 1 89 ? -2.356 7.811 46.919 1.00 48.19 89 ALA A O 1
ATOM 691 N N . ILE A 1 90 ? -0.550 9.173 46.731 1.00 43.12 90 ILE A N 1
ATOM 692 C CA . ILE A 1 90 ? 0.316 8.966 47.904 1.00 43.12 90 ILE A CA 1
ATOM 693 C C . ILE A 1 90 ? 1.491 9.930 47.736 1.00 43.12 90 ILE A C 1
ATOM 695 O O . ILE A 1 90 ? 2.129 9.893 46.659 1.00 43.12 90 ILE A O 1
#

Radius of gyration: 20.4 Å; chains: 1; bounding box: 31×42×64 Å